Protein AF-A0A2N1WI91-F1 (afdb_monomer_lite)

Foldseek 3Di:
DDPVVLLVCVAPDDQPDWDWDADPVVRDIDIDTSCRVPPPHDYDDDD

Structure (mmCIF, N/CA/C/O backbone):
data_AF-A0A2N1WI91-F1
#
_entry.id   AF-A0A2N1WI91-F1
#
loop_
_atom_site.group_PDB
_atom_site.id
_atom_site.type_symbol
_atom_site.label_atom_id
_atom_site.label_alt_id
_atom_site.label_comp_id
_atom_site.label_asym_id
_atom_site.label_entity_id
_atom_site.label_seq_id
_atom_site.pdbx_PDB_ins_code
_atom_site.Cartn_x
_atom_site.Cartn_y
_atom_site.C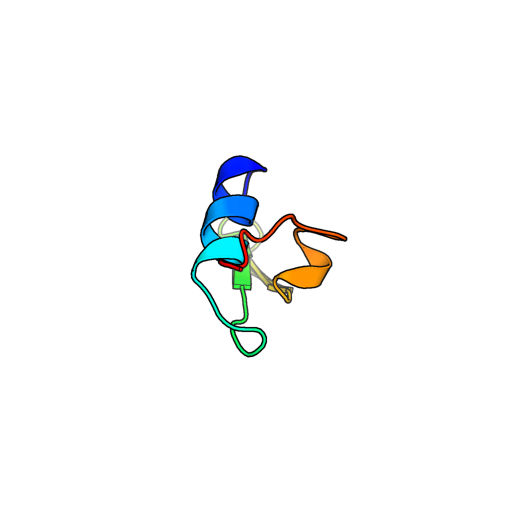artn_z
_atom_site.occupancy
_atom_site.B_iso_or_equiv
_atom_site.auth_seq_id
_atom_site.auth_comp_id
_atom_site.auth_asym_id
_atom_site.auth_atom_id
_atom_site.pdbx_PDB_model_num
ATOM 1 N N . PRO A 1 1 ? -0.115 2.886 7.699 1.00 94.25 1 PRO A N 1
ATOM 2 C CA . PRO A 1 1 ? 1.352 2.740 7.505 1.00 94.25 1 PRO A CA 1
ATOM 3 C C . PRO A 1 1 ? 2.060 4.076 7.189 1.00 94.25 1 PRO A C 1
ATOM 5 O O . PRO A 1 1 ? 1.482 4.922 6.503 1.00 94.25 1 PRO A O 1
ATOM 8 N N . CYS A 1 2 ? 3.293 4.270 7.675 1.00 97.00 2 CYS A N 1
ATOM 9 C CA . CYS A 1 2 ? 4.152 5.408 7.301 1.00 97.00 2 CYS A CA 1
ATOM 10 C C . CYS A 1 2 ? 4.768 5.220 5.897 1.00 97.00 2 CYS A C 1
ATOM 12 O O . CYS A 1 2 ? 4.579 4.167 5.284 1.00 97.00 2 CYS A O 1
ATOM 14 N N . GLY A 1 3 ? 5.484 6.231 5.389 1.00 96.31 3 GLY A N 1
ATOM 15 C CA . GLY A 1 3 ? 6.082 6.227 4.043 1.00 96.31 3 GLY A CA 1
ATOM 16 C C . GLY A 1 3 ? 6.989 5.022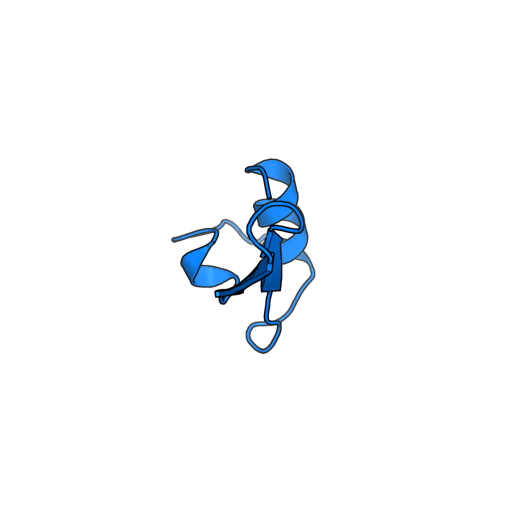 3.782 1.00 96.31 3 GLY A C 1
ATOM 17 O O . GLY A 1 3 ? 6.739 4.263 2.850 1.00 96.31 3 GLY A O 1
ATOM 18 N N . ASP A 1 4 ? 7.958 4.774 4.663 1.00 96.56 4 ASP A N 1
ATOM 19 C CA . ASP A 1 4 ? 8.902 3.656 4.525 1.00 96.56 4 ASP A CA 1
ATOM 20 C C . ASP A 1 4 ? 8.209 2.291 4.485 1.00 96.56 4 ASP A C 1
ATOM 22 O O . ASP A 1 4 ? 8.567 1.425 3.687 1.00 96.56 4 ASP A O 1
ATOM 26 N N . CYS A 1 5 ? 7.180 2.090 5.316 1.00 97.81 5 CYS A N 1
ATOM 27 C CA . CYS A 1 5 ? 6.394 0.858 5.287 1.00 97.81 5 CYS A CA 1
ATOM 28 C C . CYS A 1 5 ? 5.687 0.685 3.943 1.00 97.81 5 CYS A C 1
ATOM 30 O O . CYS A 1 5 ? 5.694 -0.412 3.393 1.00 97.81 5 CYS A O 1
ATOM 32 N N . ARG A 1 6 ? 5.086 1.757 3.414 1.00 97.38 6 ARG A N 1
ATOM 33 C CA . ARG A 1 6 ? 4.398 1.718 2.118 1.00 97.38 6 ARG A CA 1
ATOM 34 C C . ARG A 1 6 ? 5.374 1.378 0.996 1.00 97.38 6 ARG A C 1
ATOM 36 O O . ARG A 1 6 ? 5.043 0.538 0.175 1.00 97.38 6 ARG A O 1
ATOM 43 N N . GLN A 1 7 ? 6.575 1.957 1.004 1.00 97.06 7 GLN A N 1
ATOM 44 C CA . GLN A 1 7 ? 7.607 1.682 0.000 1.00 97.06 7 GLN A CA 1
ATOM 45 C C . GLN A 1 7 ? 8.105 0.232 0.059 1.00 97.06 7 GLN A C 1
ATOM 47 O O . GLN A 1 7 ? 8.245 -0.404 -0.979 1.00 97.06 7 GLN A O 1
ATOM 52 N N . ARG A 1 8 ? 8.327 -0.322 1.259 1.00 96.75 8 ARG A N 1
ATOM 53 C CA . ARG A 1 8 ? 8.713 -1.737 1.413 1.00 96.75 8 ARG A CA 1
ATOM 54 C C . ARG A 1 8 ? 7.612 -2.684 0.945 1.00 96.75 8 ARG A C 1
ATOM 56 O O . ARG A 1 8 ? 7.902 -3.637 0.237 1.00 96.75 8 ARG A O 1
ATOM 63 N N . LEU A 1 9 ? 6.359 -2.419 1.316 1.00 96.31 9 LEU A N 1
ATOM 64 C CA . LEU A 1 9 ? 5.225 -3.206 0.826 1.00 96.31 9 LEU A CA 1
ATOM 65 C C . LEU A 1 9 ? 5.130 -3.118 -0.699 1.00 96.31 9 LEU A C 1
ATOM 67 O O . LEU A 1 9 ? 5.020 -4.140 -1.358 1.00 96.31 9 LEU A O 1
ATOM 71 N N . PHE A 1 10 ? 5.240 -1.912 -1.257 1.00 95.50 10 PHE A N 1
ATOM 72 C CA . PHE A 1 10 ? 5.173 -1.690 -2.696 1.00 95.50 10 PHE A CA 1
ATOM 73 C C . PHE A 1 10 ? 6.286 -2.417 -3.463 1.00 95.50 10 PHE A C 1
ATOM 75 O O . PHE A 1 10 ? 6.008 -2.958 -4.527 1.00 95.50 10 PHE A O 1
ATOM 82 N N . GLU A 1 11 ? 7.513 -2.469 -2.936 1.00 95.81 11 GLU A N 1
ATOM 83 C CA . GLU A 1 11 ? 8.651 -3.143 -3.582 1.00 95.81 11 GLU A CA 1
ATOM 84 C C . GLU A 1 11 ? 8.486 -4.669 -3.652 1.00 95.81 11 GLU A C 1
ATOM 86 O O . GLU A 1 11 ? 8.832 -5.276 -4.662 1.00 95.81 11 GLU A O 1
ATOM 91 N N . PHE A 1 12 ? 7.967 -5.291 -2.589 1.00 95.25 12 PHE A N 1
ATOM 92 C CA . PHE A 1 12 ? 8.024 -6.751 -2.430 1.00 95.25 12 PHE A CA 1
ATOM 93 C C . PHE A 1 12 ? 6.687 -7.476 -2.600 1.00 95.25 12 PHE A C 1
ATOM 95 O O . PHE A 1 12 ? 6.679 -8.701 -2.706 1.00 95.25 12 PHE A O 1
ATOM 102 N N . ALA A 1 13 ? 5.569 -6.757 -2.597 1.00 95.38 13 ALA A N 1
ATOM 103 C CA . ALA A 1 13 ? 4.254 -7.331 -2.846 1.00 95.38 13 ALA A CA 1
ATOM 104 C C . ALA A 1 13 ? 3.837 -7.187 -4.316 1.00 95.38 13 ALA A C 1
ATOM 106 O O . ALA A 1 13 ? 4.409 -6.401 -5.078 1.00 95.38 13 ALA A O 1
ATOM 107 N N . ASP A 1 14 ? 2.811 -7.940 -4.703 1.00 91.12 14 ASP A N 1
ATOM 108 C CA . ASP A 1 14 ? 2.215 -7.879 -6.034 1.00 91.12 14 ASP A CA 1
ATOM 109 C C . ASP A 1 14 ? 0.994 -6.948 -6.086 1.00 91.12 14 ASP A C 1
ATOM 111 O O . ASP A 1 14 ? 0.507 -6.442 -5.072 1.00 91.12 14 ASP A O 1
ATOM 115 N N . ASP A 1 15 ? 0.487 -6.717 -7.296 1.00 86.50 15 ASP A N 1
ATOM 116 C CA . ASP A 1 15 ? -0.653 -5.826 -7.521 1.00 86.50 15 ASP A CA 1
ATOM 117 C C . ASP A 1 15 ? -1.993 -6.427 -7.036 1.00 86.50 15 ASP A C 1
ATOM 119 O O . ASP A 1 15 ? -2.994 -5.715 -6.983 1.00 86.50 15 ASP A O 1
ATOM 123 N N . ALA A 1 16 ? -2.023 -7.712 -6.656 1.00 93.56 16 ALA A N 1
ATOM 124 C CA . ALA A 1 16 ? -3.189 -8.366 -6.056 1.00 93.56 16 ALA A CA 1
ATOM 125 C C . ALA A 1 16 ? -3.223 -8.226 -4.522 1.00 93.56 16 ALA A C 1
ATOM 127 O O . ALA A 1 16 ? -4.219 -8.574 -3.886 1.00 93.56 16 ALA A O 1
ATOM 128 N N . THR A 1 17 ? -2.147 -7.720 -3.916 1.00 95.31 17 THR A N 1
ATOM 129 C CA . THR A 1 17 ? -2.027 -7.582 -2.468 1.00 95.31 17 THR A CA 1
ATOM 130 C C . THR A 1 17 ? -2.876 -6.418 -1.945 1.00 95.31 17 THR A C 1
ATOM 132 O O . THR A 1 17 ? -2.640 -5.251 -2.266 1.00 95.31 17 THR A O 1
ATOM 135 N N . GLU A 1 18 ? -3.831 -6.728 -1.066 1.00 96.62 18 GLU A N 1
ATOM 136 C CA . GLU A 1 18 ? -4.638 -5.742 -0.340 1.00 96.62 18 GLU A CA 1
ATOM 137 C C . GLU A 1 18 ? -4.061 -5.427 1.048 1.00 96.62 18 GLU A C 1
ATOM 139 O O . GLU A 1 18 ? -3.549 -6.298 1.756 1.00 96.62 18 GLU A O 1
ATOM 144 N N . VAL A 1 19 ? -4.214 -4.176 1.486 1.00 96.88 19 VAL A N 1
ATOM 145 C CA . VAL A 1 19 ? -3.859 -3.718 2.833 1.00 96.88 19 VAL A CA 1
ATOM 146 C C . VAL A 1 19 ? -5.127 -3.391 3.614 1.00 96.88 19 VAL A C 1
ATOM 148 O O . VAL A 1 19 ? -5.847 -2.444 3.297 1.00 96.88 19 VAL A O 1
ATOM 151 N N . LEU A 1 20 ? -5.374 -4.148 4.683 1.00 97.69 20 LEU A N 1
ATOM 152 C CA . LEU A 1 20 ? -6.438 -3.863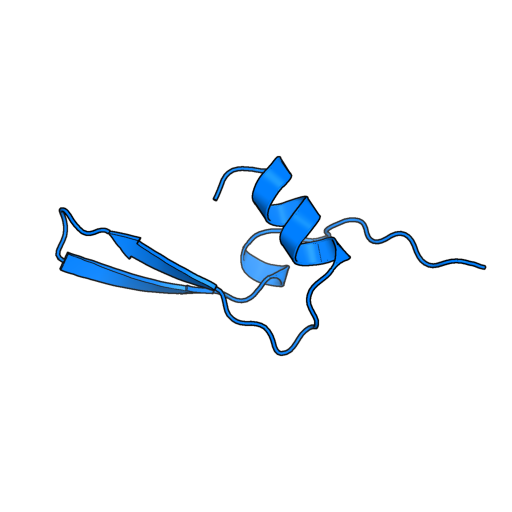 5.640 1.00 97.69 20 LEU A CA 1
ATOM 153 C C . LEU A 1 20 ? -5.892 -2.999 6.784 1.00 97.69 20 LEU A C 1
ATOM 155 O O . LEU A 1 20 ? -5.081 -3.456 7.590 1.00 97.69 20 LEU A O 1
ATOM 159 N N . LEU A 1 21 ? -6.343 -1.749 6.868 1.00 97.06 21 LEU A N 1
ATOM 160 C CA . LEU A 1 21 ? -6.064 -0.864 7.998 1.00 97.06 21 LEU A CA 1
ATOM 161 C C . LEU A 1 21 ? -7.174 -1.021 9.032 1.00 97.06 21 LEU A C 1
ATOM 163 O O . LEU A 1 21 ? -8.338 -0.801 8.711 1.00 97.06 21 LEU A O 1
ATOM 167 N N . ILE A 1 22 ? -6.809 -1.399 10.255 1.00 97.38 22 ILE A N 1
ATOM 168 C CA . ILE A 1 22 ? -7.745 -1.607 11.362 1.00 97.38 22 ILE A CA 1
ATOM 169 C C . ILE A 1 22 ? -7.497 -0.529 12.412 1.00 97.38 22 ILE A C 1
ATOM 171 O O . ILE A 1 22 ? -6.397 -0.439 12.960 1.00 97.38 22 ILE A O 1
ATOM 175 N N . ASP A 1 23 ? -8.528 0.253 12.714 1.00 96.75 23 ASP A N 1
ATOM 176 C CA . ASP A 1 23 ? -8.559 1.120 13.885 1.00 96.75 23 ASP A CA 1
ATOM 177 C C . ASP A 1 23 ? -9.302 0.391 15.008 1.00 96.75 23 ASP A C 1
ATOM 179 O O . ASP A 1 23 ? -10.529 0.274 14.999 1.00 96.75 23 ASP A O 1
ATOM 183 N N . GLN A 1 24 ? -8.539 -0.119 15.975 1.00 96.12 24 GLN A N 1
ATOM 184 C CA . GLN A 1 24 ? -9.082 -0.856 17.117 1.00 96.12 24 GLN A CA 1
ATOM 185 C C . GLN A 1 24 ? -9.873 0.044 18.072 1.00 96.12 24 GLN A C 1
ATOM 187 O O . GLN A 1 24 ? -10.805 -0.429 18.714 1.00 96.12 24 GLN A O 1
ATOM 192 N N . SER A 1 25 ? -9.529 1.331 18.151 1.00 97.06 25 SER A N 1
ATOM 193 C CA . SER A 1 25 ? -10.203 2.291 19.027 1.00 97.06 25 SER A CA 1
ATOM 194 C C . SER A 1 25 ? -11.569 2.674 18.465 1.00 97.06 25 SER A C 1
ATOM 196 O O . SER A 1 25 ? -12.539 2.782 19.209 1.00 97.06 25 SER A O 1
ATOM 198 N N . ALA A 1 26 ? -11.651 2.851 17.145 1.00 95.75 26 ALA A N 1
ATOM 199 C CA . ALA A 1 26 ? -12.898 3.161 16.451 1.00 95.75 26 ALA A CA 1
ATOM 200 C C . ALA A 1 26 ? -13.710 1.915 16.048 1.00 95.75 26 ALA A C 1
ATOM 202 O O . ALA A 1 26 ? -14.832 2.054 15.566 1.00 95.75 26 ALA A O 1
ATOM 203 N N . GLY A 1 27 ? -13.154 0.706 16.193 1.00 96.81 27 GLY A N 1
ATOM 204 C CA . GLY A 1 27 ? -13.789 -0.539 15.747 1.00 96.81 27 GLY A CA 1
ATOM 205 C C . GLY A 1 27 ? -14.028 -0.584 14.234 1.00 96.81 27 GLY A C 1
ATOM 206 O O . GLY A 1 27 ? -15.000 -1.187 13.780 1.00 96.81 27 GLY A O 1
ATOM 207 N N . SER A 1 28 ? -13.177 0.085 13.452 1.00 97.50 28 SER A N 1
ATOM 208 C CA . SER A 1 28 ? -13.361 0.253 12.008 1.00 97.50 28 SER A CA 1
ATOM 209 C C . SER A 1 28 ? -12.225 -0.379 11.209 1.00 97.50 28 SER A C 1
ATOM 211 O O . SER A 1 28 ? -11.109 -0.550 11.705 1.00 97.50 28 SER A O 1
ATOM 213 N N . ALA A 1 29 ? -12.513 -0.737 9.958 1.00 97.50 29 ALA A N 1
ATOM 214 C CA . ALA A 1 29 ? -11.517 -1.263 9.039 1.00 97.50 29 ALA A CA 1
ATOM 215 C C . ALA A 1 29 ? -11.699 -0.688 7.633 1.00 97.50 29 ALA A C 1
ATOM 217 O O . ALA A 1 29 ? -12.823 -0.479 7.174 1.00 97.50 29 ALA A O 1
ATOM 218 N N . GLN A 1 30 ? -10.586 -0.457 6.942 1.00 97.38 30 GLN A N 1
ATOM 219 C CA . GLN A 1 30 ? -10.553 0.064 5.578 1.00 97.38 30 GLN A CA 1
ATOM 220 C C . GLN A 1 30 ? -9.619 -0.783 4.719 1.00 97.38 30 GLN A C 1
ATOM 222 O O . GLN A 1 30 ? -8.499 -1.085 5.135 1.00 97.38 30 GLN A O 1
ATOM 227 N N . ARG A 1 31 ? -10.075 -1.154 3.521 1.00 97.81 31 ARG A N 1
ATOM 228 C CA . ARG A 1 31 ? -9.252 -1.834 2.516 1.00 97.81 31 ARG A CA 1
ATOM 229 C C . ARG A 1 31 ? -8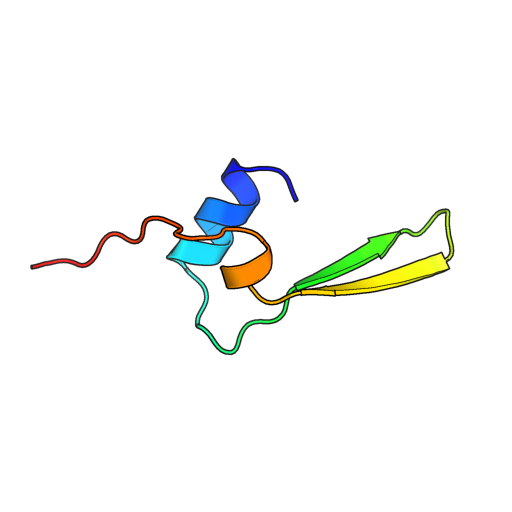.647 -0.812 1.575 1.00 97.81 31 ARG A C 1
ATOM 231 O O . ARG A 1 31 ? -9.325 0.131 1.182 1.00 97.81 31 ARG A O 1
ATOM 238 N N . TRP A 1 32 ? -7.389 -1.036 1.237 1.00 97.75 32 TRP A N 1
ATOM 239 C CA . TRP A 1 32 ? -6.622 -0.206 0.330 1.00 97.75 32 TRP A CA 1
ATOM 240 C C . TRP A 1 32 ? -5.769 -1.092 -0.568 1.00 97.75 32 TRP A C 1
ATOM 242 O O . TRP A 1 32 ? -5.193 -2.080 -0.108 1.00 97.75 32 TRP A O 1
ATOM 252 N N . SER A 1 33 ? -5.625 -0.701 -1.824 1.00 96.69 33 SER A N 1
ATOM 253 C CA . SER A 1 33 ? -4.565 -1.206 -2.690 1.00 96.69 33 SER A CA 1
ATOM 254 C C . SER A 1 33 ? -3.227 -0.528 -2.373 1.00 96.69 33 SER A C 1
ATOM 256 O O . SER A 1 33 ? -3.157 0.558 -1.782 1.00 96.69 33 SER A O 1
ATOM 258 N N . LEU A 1 34 ? -2.127 -1.149 -2.800 1.00 95.44 34 LEU A N 1
ATOM 259 C CA . LEU A 1 34 ? -0.795 -0.560 -2.646 1.00 95.44 34 LEU A CA 1
ATOM 260 C C . LEU A 1 34 ? -0.619 0.728 -3.465 1.00 95.44 34 LEU A C 1
ATOM 262 O O . LEU A 1 34 ? 0.084 1.634 -3.017 1.00 95.44 34 LEU A O 1
ATOM 266 N N . THR A 1 35 ? -1.278 0.843 -4.621 1.00 94.88 35 THR A N 1
ATOM 267 C CA . THR A 1 35 ? -1.213 2.030 -5.491 1.00 94.88 35 THR A CA 1
ATOM 268 C C . THR A 1 35 ? -1.977 3.223 -4.919 1.00 94.88 35 THR A C 1
ATOM 270 O O . THR A 1 35 ? -1.545 4.358 -5.105 1.00 94.88 35 THR A O 1
ATOM 273 N N . GLU A 1 36 ? -3.059 2.994 -4.171 1.00 96.19 36 GLU A N 1
ATOM 274 C CA . GLU A 1 36 ? -3.751 4.056 -3.428 1.00 96.19 36 GLU A CA 1
ATOM 275 C C . GLU A 1 36 ? -2.932 4.529 -2.218 1.00 96.19 36 GLU A C 1
ATOM 277 O O . GLU A 1 36 ? -2.917 5.719 -1.898 1.00 96.19 36 GLU A O 1
ATOM 282 N N . LEU A 1 37 ? -2.217 3.617 -1.546 1.00 96.38 37 LEU A N 1
ATOM 283 C CA . LEU A 1 37 ? -1.375 3.967 -0.398 1.00 96.38 37 LEU A CA 1
ATOM 284 C C . LEU A 1 37 ? -0.080 4.678 -0.795 1.00 96.38 37 LEU A C 1
ATOM 286 O O . LEU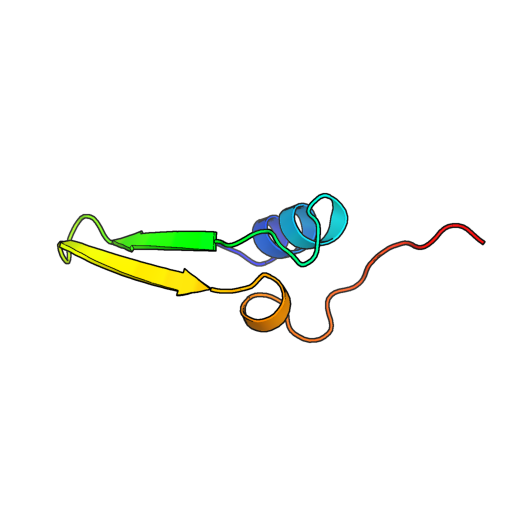 A 1 37 ? 0.396 5.525 -0.031 1.00 96.38 37 LEU A O 1
ATOM 290 N N . LEU A 1 38 ? 0.495 4.332 -1.948 1.00 96.62 38 LEU A N 1
ATOM 291 C CA . LEU A 1 38 ? 1.718 4.928 -2.481 1.00 96.62 38 LEU A CA 1
ATOM 292 C C . LEU A 1 38 ? 1.562 5.262 -3.974 1.00 96.62 38 LEU A C 1
ATOM 294 O O . LEU A 1 38 ? 2.077 4.542 -4.837 1.00 96.62 38 LEU A O 1
ATOM 298 N N . PRO A 1 39 ? 0.867 6.366 -4.294 1.00 95.31 39 PRO A N 1
ATOM 299 C CA . PRO A 1 39 ? 0.705 6.806 -5.672 1.00 95.31 39 PRO A CA 1
ATOM 300 C C . PRO A 1 39 ? 2.063 7.062 -6.324 1.00 95.31 39 PRO A C 1
ATOM 302 O O . PRO A 1 39 ? 2.919 7.723 -5.736 1.00 95.31 39 PRO A O 1
ATOM 305 N N . ALA A 1 40 ? 2.249 6.542 -7.540 1.00 93.06 40 ALA A N 1
ATOM 306 C CA . ALA A 1 40 ? 3.504 6.647 -8.290 1.00 93.06 40 ALA A CA 1
ATOM 307 C C . ALA A 1 40 ? 4.745 6.166 -7.503 1.00 93.06 40 ALA A C 1
ATOM 309 O O . ALA A 1 40 ? 5.832 6.727 -7.642 1.00 93.06 40 ALA A O 1
ATOM 310 N N . GLY A 1 41 ? 4.578 5.123 -6.679 1.00 91.38 41 GLY A N 1
ATOM 311 C CA . GLY A 1 41 ? 5.670 4.487 -5.949 1.00 91.38 41 GLY A CA 1
ATOM 312 C C . GLY A 1 41 ? 6.816 4.055 -6.865 1.00 91.38 41 GLY A C 1
ATOM 313 O O . GLY A 1 41 ? 6.615 3.604 -7.996 1.00 91.38 41 GLY A O 1
ATOM 314 N N . PHE A 1 42 ? 8.040 4.188 -6.364 1.00 93.69 42 PHE A N 1
ATOM 315 C CA . PHE A 1 42 ? 9.222 3.716 -7.072 1.00 93.69 42 PHE A CA 1
ATOM 316 C C . PHE A 1 42 ? 9.342 2.194 -6.921 1.00 93.69 42 PHE A C 1
ATOM 318 O O . PHE A 1 42 ? 9.115 1.671 -5.836 1.00 93.69 42 PHE A O 1
ATOM 325 N N . ARG A 1 43 ? 9.713 1.486 -7.989 1.00 92.12 43 ARG A N 1
ATOM 326 C CA . ARG A 1 43 ? 10.117 0.070 -7.955 1.00 92.12 43 ARG A CA 1
ATOM 327 C C . ARG A 1 43 ? 11.416 -0.067 -8.725 1.00 92.12 43 ARG A C 1
ATOM 329 O O . ARG A 1 43 ? 11.490 0.418 -9.861 1.00 92.12 43 ARG A O 1
ATOM 336 N N . LEU A 1 44 ? 12.409 -0.740 -8.152 1.00 91.75 44 LEU A N 1
ATOM 337 C CA . LEU A 1 44 ? 13.621 -1.052 -8.899 1.00 91.75 44 LEU A CA 1
ATOM 338 C C . LEU A 1 44 ? 13.324 -2.217 -9.846 1.00 91.75 44 LEU A C 1
ATOM 340 O O . LEU A 1 44 ? 13.104 -3.345 -9.420 1.00 91.75 44 LEU A O 1
ATOM 344 N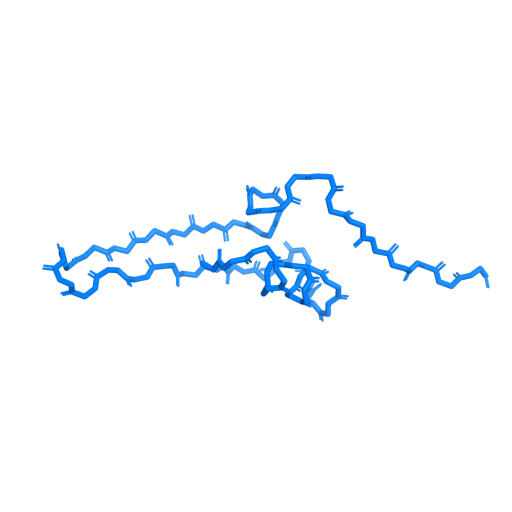 N . ARG A 1 45 ? 13.328 -1.952 -11.153 1.00 83.38 45 ARG A N 1
ATOM 345 C CA . ARG A 1 45 ? 13.282 -3.010 -12.168 1.00 83.38 45 ARG A CA 1
ATOM 346 C C . ARG A 1 45 ? 14.705 -3.230 -12.680 1.00 83.38 45 ARG A C 1
ATOM 348 O O . ARG A 1 45 ? 15.261 -2.283 -13.239 1.00 83.38 45 ARG A O 1
ATOM 355 N N . PRO A 1 46 ? 15.311 -4.413 -12.470 1.00 77.19 46 PRO A N 1
ATOM 356 C CA . PRO A 1 46 ? 16.597 -4.732 -13.075 1.00 77.19 46 PRO A CA 1
ATOM 357 C C . PRO A 1 46 ? 16.479 -4.641 -14.603 1.00 77.19 46 PRO A C 1
ATOM 359 O O . PRO A 1 46 ? 15.454 -5.039 -15.160 1.00 77.19 46 PRO A O 1
ATOM 362 N N . SER A 1 47 ? 17.502 -4.075 -15.246 1.00 66.44 47 SER A N 1
ATOM 363 C CA . SER A 1 47 ? 17.642 -3.994 -16.708 1.00 66.44 47 SER A CA 1
ATOM 364 C C . SER A 1 47 ? 17.951 -5.341 -17.342 1.00 66.44 47 SER A C 1
ATOM 366 O O . SER A 1 47 ? 18.780 -6.057 -16.733 1.00 66.44 47 SER A O 1
#

pLDDT: mean 94.35, std 5.62, range [66.44, 97.81]

Sequence (47 aa):
PCGDCRQRLFEFADDATEVLLIDQSAGSAQRWSLTELLPAGFRLRPS

Radius of gyration: 12.25 Å; chains: 1; bounding box: 31×15×36 Å

Secondary structure (DSSP, 8-state):
--HHHHHHHHHHS-TT-EEEEEETTTTEEEEEEHHHHSTT-------